Protein AF-F7L1Y6-F1 (afdb_monomer_lite)

Secondary structure (DSSP, 8-state):
-----TT-TTHHHHHHHHHHTTT-EEEEE-SSEEEEEEEETTTTEEEEEEEEEETTSSSEEEEEEEEESSPPPHHHHHHHHHHHHHTS--

Organism: NCBI:txid457403

Radius of gyration: 13.37 Å; chains: 1; bounding box: 29×23×40 Å

Foldseek 3Di:
DDDQDLPDQCSVVVVVVVQVVVQKAWPDDDSFKTKIWDADPVQCKIKIKIWGHDNVDSDDIFIDIDIDSHDDDPVNVVVVVVVSVVVVDD

Structure (mmCIF, N/CA/C/O backbone):
data_AF-F7L1Y6-F1
#
_entry.id   AF-F7L1Y6-F1
#
loop_
_atom_site.group_PDB
_atom_site.id
_atom_site.type_symbol
_atom_site.label_atom_id
_atom_site.label_alt_id
_atom_site.label_comp_id
_atom_site.label_asym_id
_atom_site.label_entity_id
_atom_site.label_seq_id
_atom_site.pdbx_PDB_ins_code
_atom_site.Cartn_x
_atom_site.Cartn_y
_atom_site.Cartn_z
_atom_site.occupancy
_atom_site.B_iso_or_equiv
_atom_site.auth_seq_id
_atom_site.auth_comp_id
_atom_site.auth_asym_id
_atom_site.auth_atom_id
_atom_site.pdbx_PDB_model_num
ATOM 1 N N . MET A 1 1 ? -12.237 1.816 -10.394 1.00 55.50 1 MET A N 1
ATOM 2 C CA . MET A 1 1 ? -12.041 2.011 -8.942 1.00 55.50 1 MET A CA 1
ATOM 3 C C . MET A 1 1 ? -12.466 0.729 -8.246 1.00 55.50 1 MET A C 1
ATOM 5 O O . MET A 1 1 ? -13.618 0.338 -8.415 1.00 55.50 1 MET A O 1
ATOM 9 N N . LEU A 1 2 ? -11.548 0.029 -7.569 1.00 68.56 2 LEU A N 1
ATOM 10 C CA . LEU A 1 2 ? -11.898 -1.164 -6.795 1.00 68.56 2 LEU A CA 1
ATOM 11 C C . LEU A 1 2 ? -12.902 -0.754 -5.712 1.00 68.56 2 LEU A C 1
ATOM 13 O O . LEU A 1 2 ? -12.647 0.176 -4.948 1.00 68.56 2 LEU A O 1
ATOM 17 N N . LYS A 1 3 ? -14.057 -1.418 -5.659 1.00 80.75 3 LYS A N 1
ATOM 18 C CA . LYS A 1 3 ? -15.013 -1.215 -4.571 1.00 80.75 3 LYS A CA 1
ATOM 19 C C . LYS A 1 3 ? -14.500 -1.983 -3.355 1.00 80.75 3 LYS A C 1
ATOM 21 O O . LYS A 1 3 ? -14.601 -3.207 -3.322 1.00 80.75 3 LYS A O 1
ATOM 26 N N . VAL A 1 4 ? -13.926 -1.271 -2.389 1.00 81.31 4 VAL A N 1
ATOM 27 C CA . VAL A 1 4 ? -13.471 -1.871 -1.130 1.00 81.31 4 VAL A CA 1
ATOM 28 C C . VAL A 1 4 ? -14.685 -2.154 -0.248 1.00 81.31 4 VAL A C 1
ATOM 30 O O . VAL A 1 4 ? -15.506 -1.274 0.001 1.00 81.31 4 VAL A O 1
ATOM 33 N N . ASP A 1 5 ? -14.805 -3.398 0.207 1.00 86.50 5 ASP A N 1
ATOM 34 C CA . ASP A 1 5 ? -15.737 -3.777 1.267 1.00 86.50 5 ASP A CA 1
ATOM 35 C C . ASP A 1 5 ? -15.049 -3.569 2.623 1.00 86.50 5 ASP A C 1
ATOM 37 O O . ASP A 1 5 ? -14.204 -4.372 3.021 1.00 86.50 5 ASP A O 1
ATOM 41 N N . TYR A 1 6 ? -15.379 -2.473 3.313 1.00 84.50 6 TYR A N 1
ATOM 42 C CA . TYR A 1 6 ? -14.757 -2.086 4.587 1.00 84.50 6 TYR A CA 1
ATOM 43 C C . TYR A 1 6 ? -15.020 -3.085 5.723 1.00 84.50 6 TYR A C 1
ATOM 45 O O . TYR A 1 6 ? -14.192 -3.216 6.627 1.00 84.50 6 TYR A O 1
ATOM 53 N N . ASN A 1 7 ? -16.123 -3.836 5.642 1.00 85.06 7 ASN A N 1
ATOM 54 C CA . ASN A 1 7 ? -16.510 -4.826 6.648 1.00 85.06 7 ASN A CA 1
ATOM 55 C C . ASN A 1 7 ? -15.854 -6.191 6.421 1.00 85.06 7 ASN A C 1
ATOM 57 O O . ASN A 1 7 ? -15.926 -7.067 7.284 1.00 85.06 7 ASN A O 1
ATOM 61 N N . ASN A 1 8 ? -15.212 -6.399 5.271 1.00 88.69 8 ASN A N 1
ATOM 62 C CA . ASN A 1 8 ? -14.508 -7.639 5.004 1.00 88.69 8 ASN A CA 1
ATOM 63 C C . ASN A 1 8 ? -13.210 -7.697 5.837 1.00 88.69 8 ASN A C 1
ATOM 65 O O . ASN A 1 8 ? -12.339 -6.837 5.658 1.00 88.69 8 ASN A O 1
ATOM 69 N N . PRO A 1 9 ? -13.018 -8.721 6.692 1.00 88.56 9 PRO A N 1
ATOM 70 C CA . PRO A 1 9 ? -11.787 -8.867 7.470 1.00 88.56 9 PRO A CA 1
ATOM 71 C C . PRO A 1 9 ? -10.544 -9.002 6.578 1.00 88.56 9 PRO A C 1
ATOM 73 O O . PRO A 1 9 ? -9.480 -8.518 6.943 1.00 88.56 9 PRO A O 1
ATOM 76 N N . ASN A 1 10 ? -10.697 -9.537 5.363 1.00 91.06 10 ASN A N 1
ATOM 77 C CA . ASN A 1 10 ? -9.609 -9.744 4.402 1.00 91.06 10 ASN A CA 1
ATOM 78 C C . ASN A 1 10 ? -9.558 -8.633 3.334 1.00 91.06 10 ASN A C 1
ATOM 80 O O . ASN A 1 10 ? -9.156 -8.867 2.193 1.00 91.06 10 ASN A O 1
ATOM 84 N N . LYS A 1 11 ? -10.060 -7.427 3.637 1.00 90.50 11 LYS A N 1
ATOM 85 C CA . LYS A 1 11 ? -10.110 -6.308 2.675 1.00 90.50 11 LYS A CA 1
ATOM 86 C C . LYS A 1 11 ? -8.734 -5.912 2.136 1.00 90.50 11 LYS A C 1
ATOM 88 O O . LYS A 1 11 ? -8.628 -5.595 0.955 1.00 90.50 11 LYS A O 1
ATOM 93 N N . LEU A 1 12 ? -7.698 -5.977 2.975 1.00 93.50 12 LEU A N 1
ATOM 94 C CA . LEU A 1 12 ? -6.328 -5.642 2.589 1.00 93.50 12 LEU A CA 1
ATOM 95 C C . LEU A 1 12 ? -5.747 -6.683 1.622 1.00 93.50 12 LEU A C 1
ATOM 97 O O . LEU A 1 12 ? -5.140 -6.307 0.627 1.00 93.50 12 LEU A O 1
ATOM 101 N N . ASP A 1 13 ? -6.009 -7.973 1.861 1.00 94.88 13 ASP A N 1
ATOM 102 C CA . ASP A 1 13 ? -5.588 -9.062 0.966 1.00 94.88 13 ASP A CA 1
ATOM 103 C C . ASP A 1 13 ? -6.232 -8.935 -0.414 1.00 94.88 13 ASP A C 1
ATOM 105 O O . ASP A 1 13 ? -5.551 -9.035 -1.427 1.00 94.88 13 ASP A O 1
ATOM 109 N N . LYS A 1 14 ? -7.539 -8.645 -0.467 1.00 93.94 14 LYS A N 1
ATOM 110 C CA . LYS A 1 14 ? -8.241 -8.429 -1.743 1.00 93.94 14 LYS A CA 1
ATOM 111 C C . LYS A 1 14 ? -7.727 -7.203 -2.495 1.00 93.94 14 LYS A C 1
ATOM 113 O O . LYS A 1 14 ? -7.721 -7.190 -3.724 1.00 93.94 14 LYS A O 1
ATOM 118 N N . LEU A 1 15 ? -7.346 -6.156 -1.765 1.00 94.62 15 LEU A N 1
ATOM 119 C CA . LEU A 1 15 ? -6.765 -4.954 -2.353 1.00 94.62 15 LEU A CA 1
ATOM 120 C C . LEU A 1 15 ? -5.369 -5.237 -2.918 1.00 94.62 15 LEU A C 1
ATOM 122 O O . LEU A 1 15 ? -5.071 -4.816 -4.031 1.00 94.62 15 LEU A O 1
ATOM 126 N N . GLU A 1 16 ? -4.538 -5.978 -2.186 1.00 96.25 16 GLU A N 1
ATOM 127 C CA . GLU A 1 16 ? -3.234 -6.431 -2.671 1.00 96.25 16 GLU A CA 1
ATOM 128 C C . GLU A 1 16 ? -3.376 -7.323 -3.908 1.00 96.25 16 GLU A C 1
ATOM 130 O O . GLU A 1 16 ? -2.740 -7.050 -4.922 1.00 96.25 16 GLU A O 1
ATOM 135 N N . GLU A 1 17 ? -4.252 -8.331 -3.867 1.00 96.25 17 GLU A N 1
ATOM 136 C CA . GLU A 1 17 ? -4.536 -9.214 -5.004 1.00 96.25 17 GLU A CA 1
ATOM 137 C C . GLU A 1 17 ? -4.945 -8.410 -6.244 1.00 96.25 17 GLU A C 1
ATOM 139 O O . GLU A 1 17 ? -4.454 -8.665 -7.344 1.00 96.25 17 GLU A O 1
ATOM 144 N N . PHE A 1 18 ? -5.799 -7.395 -6.073 1.00 94.81 18 PHE A N 1
ATOM 145 C CA . PHE A 1 18 ? -6.158 -6.489 -7.158 1.00 94.81 18 PHE A CA 1
ATOM 146 C C . PHE A 1 18 ? -4.922 -5.818 -7.764 1.00 94.81 18 PHE A C 1
ATOM 148 O O . PHE A 1 18 ? -4.766 -5.855 -8.979 1.00 94.81 18 PHE A O 1
ATOM 155 N N . TYR A 1 19 ? -4.036 -5.240 -6.955 1.00 96.06 19 TYR A N 1
ATOM 156 C CA . TYR A 1 19 ? -2.828 -4.585 -7.457 1.00 96.06 19 TYR A CA 1
ATOM 157 C C . TYR A 1 19 ? -1.881 -5.556 -8.167 1.00 96.06 19 TYR A C 1
ATOM 159 O O . TYR A 1 19 ? -1.449 -5.280 -9.287 1.00 96.06 19 TYR A O 1
ATOM 167 N N . LEU A 1 20 ? -1.602 -6.710 -7.560 1.00 96.44 20 LEU A N 1
ATOM 168 C CA . LEU A 1 20 ? -0.716 -7.722 -8.139 1.00 96.44 20 LEU A CA 1
ATOM 169 C C . LEU A 1 20 ? -1.233 -8.237 -9.493 1.00 96.44 20 LEU A C 1
ATOM 171 O O . LEU A 1 20 ? -0.439 -8.492 -10.393 1.00 96.44 20 LEU A O 1
ATOM 175 N N . ASN A 1 21 ? -2.555 -8.316 -9.671 1.00 96.31 21 ASN A N 1
ATOM 176 C CA . ASN A 1 21 ? -3.187 -8.690 -10.941 1.00 96.31 21 ASN A CA 1
ATOM 177 C C . ASN A 1 21 ? -3.107 -7.606 -12.038 1.00 96.31 21 ASN A C 1
ATOM 179 O O . ASN A 1 21 ? -3.554 -7.855 -13.154 1.00 96.31 21 ASN A O 1
ATOM 183 N N . HIS A 1 22 ? -2.581 -6.415 -11.734 1.00 93.50 22 HIS A N 1
ATOM 184 C CA . HIS A 1 22 ? -2.428 -5.297 -12.675 1.00 93.50 22 HIS A CA 1
ATOM 185 C C . HIS A 1 22 ? -0.962 -4.847 -12.804 1.00 93.50 22 HIS A C 1
ATOM 187 O O . HIS A 1 22 ? -0.702 -3.674 -13.056 1.00 93.50 22 HIS A O 1
ATOM 193 N N . ASP A 1 23 ? -0.005 -5.757 -12.595 1.00 93.94 23 ASP A N 1
ATOM 194 C CA . ASP A 1 23 ? 1.439 -5.498 -12.715 1.00 93.94 23 ASP A CA 1
ATOM 195 C C . ASP A 1 23 ? 1.999 -4.478 -11.700 1.00 93.94 23 ASP A C 1
ATOM 197 O O . ASP A 1 23 ? 3.042 -3.849 -11.911 1.00 93.94 23 ASP A O 1
ATOM 201 N N . TRP A 1 24 ? 1.332 -4.321 -10.554 1.00 96.31 24 TRP A N 1
ATOM 202 C CA . TRP A 1 24 ? 1.890 -3.612 -9.401 1.00 96.31 24 TRP A CA 1
ATOM 203 C C . TRP A 1 24 ? 2.688 -4.571 -8.514 1.00 96.31 24 TRP A C 1
ATOM 205 O O . TRP A 1 24 ? 2.532 -5.790 -8.557 1.00 96.31 24 TRP A O 1
ATOM 215 N N . LYS A 1 25 ? 3.544 -4.006 -7.662 1.00 96.88 25 LYS A N 1
ATOM 216 C CA . LYS A 1 25 ? 4.366 -4.735 -6.690 1.00 96.88 25 LYS A CA 1
ATOM 217 C C . LYS A 1 25 ? 4.050 -4.260 -5.281 1.00 96.88 25 LYS A C 1
ATOM 219 O O . LYS A 1 25 ? 3.986 -3.054 -5.046 1.00 96.88 25 LYS A O 1
ATOM 224 N N . THR A 1 26 ? 3.928 -5.189 -4.338 1.00 97.69 26 THR A N 1
ATOM 225 C CA . THR A 1 26 ? 3.876 -4.861 -2.909 1.00 97.69 26 THR A CA 1
ATOM 226 C C . THR A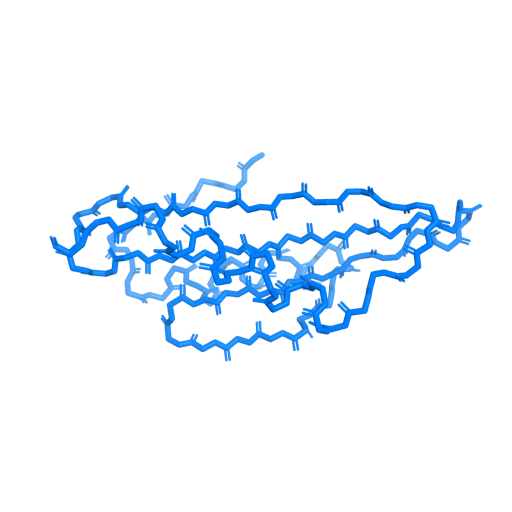 1 26 ? 5.252 -4.410 -2.431 1.00 97.69 26 THR A C 1
ATOM 228 O O . THR A 1 26 ? 6.241 -5.121 -2.602 1.00 97.69 26 THR A O 1
ATOM 231 N N . LEU A 1 27 ? 5.309 -3.228 -1.820 1.00 96.69 27 LEU A N 1
ATOM 232 C CA . LEU A 1 27 ? 6.500 -2.701 -1.152 1.00 96.69 27 LEU A CA 1
ATOM 233 C C . LEU A 1 27 ? 6.469 -2.976 0.351 1.00 96.69 27 LEU A C 1
ATOM 235 O O . LEU A 1 27 ? 7.492 -3.289 0.951 1.00 96.69 27 LEU A O 1
ATOM 239 N N . TYR A 1 28 ? 5.291 -2.843 0.955 1.00 95.88 28 TYR A N 1
ATOM 240 C CA . TYR A 1 28 ? 5.085 -3.015 2.385 1.00 95.88 28 TYR A CA 1
ATOM 241 C C . TYR A 1 28 ? 3.653 -3.456 2.658 1.00 95.88 28 TYR A C 1
ATOM 243 O O . TYR A 1 28 ? 2.720 -2.976 2.012 1.00 95.88 28 TYR A O 1
ATOM 251 N N . LYS A 1 29 ? 3.479 -4.330 3.646 1.00 96.25 29 LYS A N 1
ATOM 252 C CA . LYS A 1 29 ? 2.170 -4.741 4.135 1.00 96.25 29 LYS A CA 1
ATOM 253 C C . LYS A 1 29 ? 2.242 -5.067 5.624 1.00 96.25 29 LYS A C 1
ATOM 255 O O . LYS A 1 29 ? 3.138 -5.794 6.048 1.00 96.25 29 LYS A O 1
ATOM 260 N N . ASP A 1 30 ? 1.290 -4.545 6.388 1.00 94.25 30 ASP A N 1
ATOM 261 C CA . ASP A 1 30 ? 1.008 -4.943 7.770 1.00 94.25 30 ASP A CA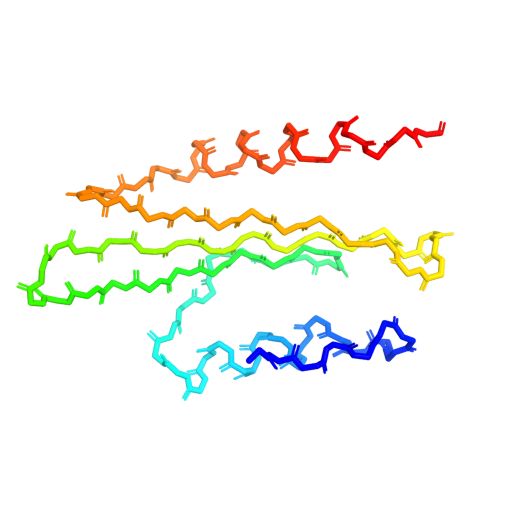 1
ATOM 262 C C . ASP A 1 30 ? -0.494 -5.261 7.935 1.00 94.25 30 ASP A C 1
ATOM 264 O O . ASP A 1 30 ? -1.183 -5.516 6.949 1.00 94.25 30 ASP A O 1
ATOM 268 N N . GLU A 1 31 ? -1.006 -5.304 9.167 1.00 91.56 31 GLU A N 1
ATOM 269 C CA . GLU A 1 31 ? -2.420 -5.609 9.446 1.00 91.56 31 GLU A CA 1
ATOM 270 C C . GLU A 1 31 ? -3.403 -4.537 8.934 1.00 91.56 31 GLU A C 1
ATOM 272 O O . GLU A 1 31 ? -4.575 -4.822 8.680 1.00 91.56 31 GLU A O 1
ATOM 277 N N . GLU A 1 32 ? -2.947 -3.295 8.781 1.00 92.62 32 GLU A N 1
ATOM 278 C CA . GLU A 1 32 ? -3.783 -2.122 8.506 1.00 92.62 32 GLU A CA 1
ATOM 279 C C . GLU A 1 32 ? -3.376 -1.384 7.230 1.00 92.62 32 GLU A C 1
ATOM 281 O O . GLU A 1 32 ? -4.142 -0.573 6.706 1.00 92.62 32 GLU A O 1
ATOM 286 N N . THR A 1 33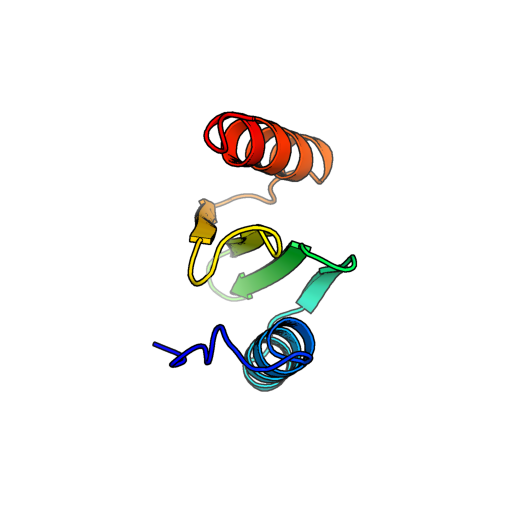 ? -2.170 -1.641 6.739 1.00 95.12 33 THR A N 1
ATOM 287 C CA . THR A 1 33 ? -1.465 -0.809 5.776 1.00 95.12 33 THR A CA 1
ATOM 288 C C . THR A 1 33 ? -0.973 -1.647 4.610 1.00 95.12 33 THR A C 1
ATOM 290 O O . THR A 1 33 ? -0.350 -2.689 4.798 1.00 95.12 33 THR A O 1
ATOM 293 N N . LEU A 1 34 ? -1.177 -1.146 3.397 1.00 96.88 34 LEU A N 1
ATOM 294 C CA . LEU A 1 34 ? -0.612 -1.692 2.170 1.00 96.88 34 LEU A CA 1
ATOM 295 C C . LEU A 1 34 ? 0.061 -0.563 1.391 1.00 96.88 34 LEU A C 1
ATOM 297 O O . LEU A 1 34 ? -0.577 0.442 1.082 1.00 96.88 34 LEU A O 1
ATOM 301 N N . MET A 1 35 ? 1.332 -0.743 1.043 1.00 97.44 35 MET A N 1
ATOM 302 C CA . MET A 1 35 ? 2.040 0.101 0.086 1.00 97.44 35 MET A CA 1
ATOM 303 C C . MET A 1 35 ? 2.372 -0.706 -1.153 1.00 97.44 35 MET A C 1
ATOM 305 O O . MET A 1 35 ? 2.995 -1.767 -1.071 1.00 97.44 35 MET A O 1
ATOM 309 N N . VAL A 1 36 ? 2.004 -0.167 -2.304 1.00 97.50 36 VAL A N 1
ATOM 310 C CA . VAL A 1 36 ? 2.268 -0.770 -3.606 1.00 97.50 36 VAL A CA 1
ATOM 311 C C . VAL A 1 36 ? 2.912 0.247 -4.530 1.00 97.50 36 VAL A C 1
ATOM 313 O O . VAL A 1 36 ? 2.707 1.453 -4.380 1.00 97.50 36 VAL A O 1
ATOM 316 N N . SER A 1 37 ? 3.661 -0.253 -5.503 1.00 97.00 37 SER A N 1
ATOM 317 C CA . SER A 1 37 ? 4.244 0.556 -6.564 1.00 97.00 37 SER A CA 1
ATOM 318 C C . SER A 1 37 ? 4.011 -0.041 -7.935 1.00 97.00 37 SER A C 1
ATOM 320 O O . SER A 1 37 ? 4.003 -1.265 -8.078 1.00 97.00 37 SER A O 1
ATOM 322 N N . HIS A 1 38 ? 3.953 0.822 -8.933 1.00 95.75 38 HIS A N 1
ATOM 323 C CA . HIS A 1 38 ? 4.024 0.462 -10.336 1.00 95.75 38 HIS A CA 1
ATOM 324 C C . HIS A 1 38 ? 5.093 1.304 -11.030 1.00 95.75 38 HIS A C 1
ATOM 326 O O . HIS A 1 38 ? 5.365 2.438 -10.636 1.00 95.75 38 HIS A O 1
ATOM 332 N N . GLU A 1 39 ? 5.754 0.705 -12.012 1.00 93.50 39 GLU A N 1
ATOM 333 C CA . GLU A 1 39 ? 6.817 1.338 -12.782 1.00 93.50 39 GLU A CA 1
ATOM 334 C C . GLU A 1 39 ? 6.467 1.203 -14.259 1.00 93.50 39 GLU A C 1
ATOM 336 O O . GLU A 1 39 ? 6.410 0.094 -14.790 1.00 93.50 39 GLU A O 1
ATOM 341 N N . GLU A 1 40 ? 6.246 2.343 -14.904 1.00 88.69 40 GLU A N 1
ATOM 342 C CA . GLU A 1 40 ? 5.961 2.435 -16.328 1.00 88.69 40 GLU A CA 1
ATOM 343 C C . GLU A 1 40 ? 7.280 2.506 -17.097 1.00 88.69 40 GLU A C 1
ATOM 345 O O . GLU A 1 40 ? 7.922 3.562 -17.196 1.00 88.69 40 GLU A O 1
ATOM 350 N N . ALA A 1 41 ? 7.693 1.356 -17.635 1.00 79.44 41 ALA A N 1
ATOM 351 C CA . ALA A 1 41 ? 8.995 1.166 -18.274 1.00 79.44 41 ALA A CA 1
ATOM 352 C C . ALA A 1 41 ? 9.262 2.167 -19.414 1.00 79.44 41 ALA A C 1
ATOM 354 O O . ALA A 1 41 ? 10.390 2.635 -19.574 1.00 79.44 41 ALA A O 1
ATOM 355 N N . ASP A 1 42 ? 8.225 2.537 -20.169 1.00 82.12 42 ASP A N 1
ATOM 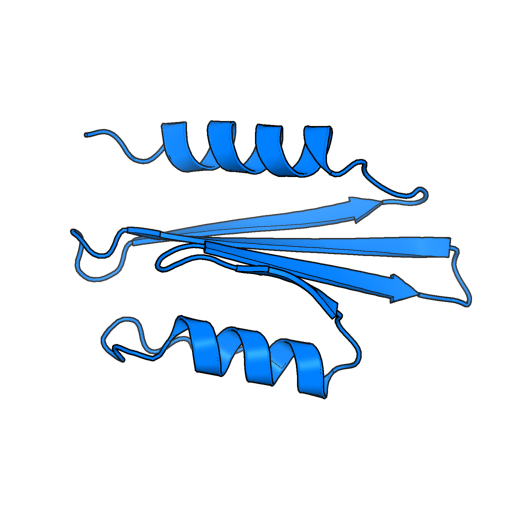356 C CA . ASP A 1 42 ? 8.348 3.403 -21.346 1.00 82.12 42 ASP A CA 1
ATOM 357 C C . ASP A 1 42 ? 8.507 4.889 -20.996 1.00 82.12 42 ASP A C 1
ATOM 359 O O . ASP A 1 42 ? 9.000 5.673 -21.810 1.00 82.12 42 ASP A O 1
ATOM 363 N N . THR A 1 43 ? 8.097 5.301 -19.793 1.00 81.19 43 THR A N 1
ATOM 364 C CA . THR A 1 43 ? 8.009 6.724 -19.420 1.00 81.19 43 THR A CA 1
ATOM 365 C C . THR A 1 43 ? 8.900 7.114 -18.245 1.00 81.19 43 THR A C 1
ATOM 367 O O . THR A 1 43 ? 8.950 8.294 -17.900 1.00 81.19 43 THR A O 1
ATOM 370 N N . GLN A 1 44 ? 9.611 6.155 -17.633 1.00 82.12 44 GLN A N 1
ATOM 371 C CA . GLN A 1 44 ? 10.251 6.338 -16.318 1.00 82.12 44 GLN A CA 1
ATOM 372 C C . GLN A 1 44 ? 9.257 6.872 -15.268 1.00 82.12 44 GLN A C 1
ATOM 374 O O . GLN A 1 44 ? 9.631 7.607 -14.351 1.00 82.12 44 GLN A O 1
ATOM 379 N N . GLY A 1 45 ? 7.977 6.532 -15.436 1.00 91.50 45 GLY A N 1
ATOM 380 C CA . GLY A 1 45 ? 6.910 6.879 -14.515 1.00 91.50 45 GLY A CA 1
ATOM 381 C C . GLY A 1 45 ? 6.924 5.928 -13.329 1.00 91.50 45 GLY A C 1
ATOM 382 O O . GLY A 1 45 ? 6.959 4.712 -13.499 1.00 91.50 45 GLY A O 1
ATOM 383 N N . TYR A 1 46 ? 6.894 6.485 -12.126 1.00 95.12 46 TYR A N 1
ATOM 384 C CA . TYR A 1 46 ? 6.761 5.728 -10.892 1.00 95.12 46 TYR A CA 1
ATOM 385 C C . TYR A 1 46 ? 5.451 6.110 -10.229 1.00 95.12 46 TYR A C 1
ATOM 387 O O . TYR A 1 46 ? 5.194 7.288 -9.975 1.00 95.12 46 TYR A O 1
ATOM 395 N N . GLU A 1 47 ? 4.646 5.109 -9.914 1.00 95.88 47 GLU A N 1
ATOM 396 C CA . GLU A 1 47 ? 3.399 5.283 -9.192 1.00 95.88 47 GLU A CA 1
ATOM 397 C C . GLU A 1 47 ? 3.459 4.547 -7.862 1.00 95.88 47 GLU A C 1
ATOM 399 O O . GLU A 1 47 ? 3.990 3.441 -7.767 1.00 95.88 47 GLU A O 1
ATOM 404 N N . TYR A 1 48 ? 2.893 5.159 -6.828 1.00 97.00 48 TYR A N 1
ATOM 405 C CA . TYR A 1 48 ? 2.817 4.596 -5.489 1.00 97.00 48 TYR A CA 1
ATOM 406 C C . TYR A 1 48 ? 1.419 4.805 -4.936 1.00 97.00 48 TYR A C 1
ATOM 408 O O . TYR A 1 48 ? 0.864 5.899 -5.043 1.00 97.00 48 TYR A O 1
ATOM 416 N N . ASN A 1 49 ? 0.871 3.775 -4.300 1.00 96.62 49 ASN A N 1
ATOM 417 C CA . ASN A 1 49 ? -0.339 3.898 -3.501 1.00 96.62 49 ASN A CA 1
ATOM 418 C C . ASN A 1 49 ? -0.073 3.381 -2.091 1.00 96.62 49 ASN A C 1
ATOM 420 O O . ASN A 1 49 ? 0.413 2.264 -1.916 1.00 96.62 49 ASN A O 1
ATOM 424 N N . ILE A 1 50 ? -0.424 4.189 -1.096 1.00 96.44 50 ILE A N 1
ATOM 425 C CA . ILE A 1 50 ? -0.381 3.844 0.323 1.00 96.44 50 ILE A CA 1
ATOM 426 C C . ILE A 1 50 ? -1.818 3.828 0.819 1.00 96.44 50 ILE A C 1
ATOM 428 O O . ILE A 1 50 ? -2.480 4.862 0.830 1.00 96.44 50 ILE A O 1
ATOM 432 N N . HIS A 1 51 ? -2.290 2.668 1.249 1.00 94.81 51 HIS A N 1
ATOM 433 C CA . HIS A 1 51 ? -3.593 2.488 1.876 1.00 94.81 51 HIS A CA 1
ATOM 434 C C . HIS A 1 51 ? -3.380 2.218 3.352 1.00 94.81 51 HIS A C 1
ATOM 436 O O . HIS A 1 51 ? -2.590 1.343 3.690 1.00 94.81 51 HIS A O 1
ATOM 442 N N . THR A 1 52 ? -4.081 2.932 4.227 1.00 93.62 52 THR A N 1
ATOM 443 C CA . THR A 1 52 ? -4.127 2.629 5.660 1.00 93.62 52 THR A CA 1
ATOM 444 C C . THR A 1 52 ? -5.572 2.659 6.140 1.00 93.62 52 THR A C 1
ATOM 446 O O . THR A 1 52 ? -6.294 3.626 5.903 1.00 93.62 52 THR A O 1
ATOM 449 N N . PHE A 1 53 ? -5.998 1.589 6.802 1.00 91.25 53 PHE A N 1
ATOM 450 C CA . PHE A 1 53 ? -7.332 1.448 7.380 1.00 91.25 53 PHE A CA 1
ATOM 451 C C . PHE A 1 53 ? -7.259 1.644 8.891 1.00 91.25 53 PHE A C 1
ATOM 453 O O . PHE A 1 53 ? -6.370 1.100 9.535 1.00 91.25 53 PHE A O 1
ATOM 460 N N . ASP A 1 54 ? -8.205 2.387 9.463 1.00 88.12 54 ASP A N 1
ATOM 461 C CA . ASP A 1 54 ? -8.405 2.404 10.912 1.00 88.12 54 ASP A CA 1
ATOM 462 C C . ASP A 1 54 ? -9.505 1.402 11.253 1.00 88.12 54 ASP A C 1
ATOM 464 O O . ASP A 1 54 ? -10.698 1.698 11.146 1.00 88.12 54 ASP A O 1
ATOM 468 N N . ASN A 1 55 ? -9.094 0.204 11.665 1.00 83.00 55 ASN A N 1
ATOM 469 C CA . ASN A 1 55 ? -10.015 -0.876 12.008 1.00 83.00 55 ASN A CA 1
ATOM 470 C C . ASN A 1 55 ? -10.825 -0.596 13.294 1.00 83.00 55 ASN A C 1
ATOM 472 O O . ASN A 1 55 ? -11.757 -1.341 13.592 1.00 83.00 55 ASN A O 1
ATOM 476 N N . SER A 1 56 ? -10.509 0.464 14.055 1.00 83.81 56 SER A N 1
ATOM 477 C CA . SER A 1 56 ? -11.313 0.898 15.208 1.00 83.81 56 SER A CA 1
ATOM 478 C C . SER A 1 56 ? -12.561 1.696 14.809 1.00 83.81 56 SER A C 1
ATOM 480 O O . SER A 1 56 ? -13.461 1.899 15.631 1.00 83.81 56 SER A O 1
ATOM 482 N N . LYS A 1 57 ? -12.637 2.163 13.557 1.00 79.19 57 LYS A N 1
ATOM 483 C CA . LYS A 1 57 ? -13.780 2.894 12.996 1.00 79.19 57 LYS A CA 1
ATOM 484 C C . LYS A 1 57 ? -14.470 2.029 11.947 1.00 79.19 57 LYS A C 1
ATOM 486 O O . LYS A 1 57 ? -13.839 1.210 11.294 1.00 79.19 57 LYS A O 1
ATOM 491 N N . ALA A 1 58 ? -15.771 2.242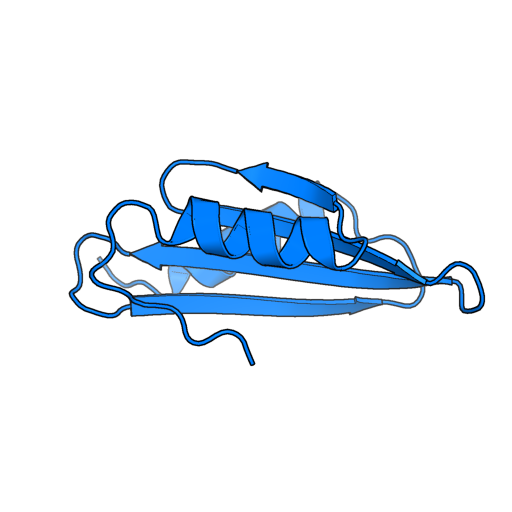 11.752 1.00 75.88 58 ALA A N 1
ATOM 492 C CA . ALA A 1 58 ? -16.544 1.430 10.813 1.00 75.88 58 ALA A CA 1
ATOM 493 C C . ALA A 1 58 ? -16.056 1.557 9.353 1.00 75.88 58 ALA A C 1
ATOM 495 O O . ALA A 1 58 ? -16.054 0.568 8.630 1.00 75.88 58 ALA A O 1
ATOM 496 N N . GLU A 1 59 ? -15.641 2.753 8.909 1.00 81.56 59 GLU A N 1
ATOM 497 C CA . GLU A 1 59 ? -15.370 3.026 7.483 1.00 81.56 59 GLU A CA 1
ATOM 498 C C . GLU A 1 59 ? -14.257 4.069 7.253 1.00 81.56 59 GLU A C 1
ATOM 500 O O . GLU A 1 59 ? -14.327 4.866 6.317 1.00 81.56 59 GLU A O 1
ATOM 505 N N . LEU A 1 60 ? -13.225 4.124 8.104 1.00 86.75 60 LEU A N 1
ATOM 506 C CA . LEU A 1 60 ? -12.122 5.070 7.891 1.00 86.75 60 LEU A CA 1
ATOM 507 C C . LEU A 1 60 ? -10.949 4.407 7.155 1.00 86.75 60 LEU A C 1
ATOM 509 O O . LEU A 1 60 ? -10.340 3.459 7.649 1.00 86.75 60 LEU A O 1
ATOM 513 N N . ALA A 1 61 ? -10.598 4.962 5.995 1.00 89.50 61 ALA A N 1
ATOM 514 C CA . ALA A 1 61 ? -9.348 4.683 5.300 1.00 89.50 61 ALA A CA 1
ATOM 515 C C . ALA A 1 61 ? -8.718 5.979 4.796 1.00 89.50 61 ALA A C 1
ATOM 517 O O . ALA A 1 61 ? -9.422 6.893 4.363 1.00 89.50 61 ALA A O 1
ATOM 518 N N . ILE A 1 62 ? -7.391 6.032 4.819 1.00 91.00 62 ILE A N 1
ATOM 519 C CA . ILE A 1 62 ? -6.609 7.093 4.194 1.00 91.00 62 ILE A CA 1
ATOM 520 C C . ILE A 1 62 ? -5.811 6.473 3.054 1.00 91.00 62 ILE A C 1
ATOM 522 O O . ILE A 1 62 ? -5.177 5.429 3.221 1.00 91.00 62 ILE A O 1
ATOM 526 N N . ILE A 1 63 ? -5.875 7.119 1.892 1.00 92.19 63 ILE A N 1
ATOM 527 C CA . ILE A 1 63 ? -5.219 6.674 0.666 1.00 92.19 63 ILE A CA 1
ATOM 528 C C . ILE A 1 63 ? -4.338 7.814 0.167 1.00 92.19 63 ILE A C 1
ATOM 530 O O . ILE A 1 63 ? -4.818 8.932 -0.020 1.00 92.19 63 ILE A O 1
ATOM 534 N N . VAL A 1 64 ? -3.058 7.527 -0.050 1.00 94.38 64 VAL A N 1
ATOM 535 C CA . VAL A 1 64 ? -2.095 8.453 -0.652 1.00 94.38 64 VAL A CA 1
ATOM 536 C C . VAL A 1 64 ? -1.668 7.883 -1.996 1.00 94.38 64 VAL A C 1
ATOM 538 O O . VAL A 1 64 ? -1.127 6.781 -2.041 1.00 94.38 64 VAL A O 1
ATOM 541 N N . SER A 1 65 ? -1.900 8.634 -3.072 1.00 94.94 65 SER A N 1
ATOM 542 C CA . SER A 1 65 ? -1.493 8.284 -4.436 1.00 94.94 65 SER A CA 1
ATOM 543 C C . SER A 1 65 ? -0.434 9.264 -4.923 1.00 94.94 65 SER A C 1
ATOM 545 O O . SER A 1 65 ? -0.652 10.475 -4.890 1.00 94.94 65 SER A O 1
ATOM 547 N N . VAL A 1 66 ? 0.708 8.748 -5.371 1.00 94.12 66 VAL A N 1
ATOM 548 C CA . VAL A 1 66 ? 1.861 9.546 -5.803 1.00 94.12 66 VAL A CA 1
ATOM 549 C C . VAL A 1 66 ? 2.277 9.106 -7.196 1.00 94.12 66 VAL A C 1
ATOM 551 O O . VAL A 1 66 ? 2.589 7.938 -7.394 1.00 94.12 66 VAL A O 1
ATOM 554 N N . GLY A 1 67 ? 2.315 10.048 -8.135 1.00 94.44 67 GLY A N 1
ATOM 555 C CA . GLY A 1 67 ? 2.992 9.892 -9.420 1.00 94.44 67 GLY A CA 1
ATOM 556 C C . GLY A 1 67 ? 4.297 10.684 -9.407 1.00 94.44 67 GLY A C 1
ATOM 557 O O . GLY A 1 67 ? 4.319 11.826 -8.943 1.00 94.44 67 GLY A O 1
ATOM 558 N N . ALA A 1 68 ? 5.381 10.093 -9.894 1.00 92.50 68 ALA A N 1
ATOM 559 C CA . ALA A 1 68 ? 6.700 10.706 -9.908 1.00 92.50 68 ALA A CA 1
ATOM 560 C C . ALA A 1 68 ? 7.464 10.365 -11.193 1.00 92.50 68 ALA A C 1
ATOM 562 O O . ALA A 1 68 ? 7.332 9.279 -11.747 1.00 92.50 68 ALA A O 1
ATOM 563 N N . THR A 1 69 ? 8.316 11.286 -11.642 1.00 91.25 69 THR A N 1
ATOM 564 C CA . THR A 1 69 ? 9.247 11.080 -12.771 1.00 91.25 69 THR A CA 1
ATOM 565 C C . THR A 1 69 ? 10.601 10.520 -12.317 1.00 91.25 69 THR A C 1
ATOM 567 O O . THR A 1 69 ? 11.579 10.537 -13.058 1.00 91.25 69 THR A O 1
ATOM 570 N N . GLY A 1 70 ? 10.694 10.107 -11.055 1.00 90.88 70 GLY A N 1
ATOM 571 C CA . GLY A 1 70 ? 11.876 9.536 -10.433 1.00 90.88 70 GLY A CA 1
ATOM 572 C C . GLY A 1 70 ? 11.462 8.687 -9.239 1.00 90.88 70 GLY A C 1
ATOM 573 O O . GLY A 1 70 ? 10.412 8.923 -8.638 1.00 90.88 70 GLY A O 1
ATOM 574 N N . LYS A 1 71 ? 12.278 7.686 -8.908 1.00 92.44 71 LYS A N 1
ATOM 575 C CA . LYS A 1 71 ? 11.957 6.743 -7.839 1.00 92.44 71 LYS A CA 1
ATOM 576 C C . LYS A 1 71 ? 11.897 7.466 -6.491 1.00 92.44 71 LYS A C 1
ATOM 578 O O . LYS A 1 71 ? 12.891 8.047 -6.060 1.00 92.44 71 LYS A O 1
ATOM 583 N N . VAL A 1 72 ? 10.753 7.378 -5.817 1.00 94.81 72 VAL A N 1
ATOM 584 C CA . VAL A 1 72 ? 10.577 7.853 -4.440 1.00 94.81 72 VAL A CA 1
ATOM 585 C C . VAL A 1 72 ? 11.252 6.861 -3.497 1.00 94.81 72 VAL A C 1
ATOM 587 O O . VAL A 1 72 ? 11.113 5.642 -3.654 1.00 94.81 72 VAL A O 1
ATOM 590 N N . SER A 1 73 ? 12.023 7.366 -2.535 1.00 94.44 73 SER A N 1
ATOM 591 C CA . SER A 1 73 ? 12.708 6.509 -1.572 1.00 94.44 73 SER A CA 1
ATOM 592 C C . SER A 1 73 ? 11.731 5.894 -0.567 1.00 94.44 73 SER A C 1
ATOM 594 O O . SER A 1 73 ? 10.694 6.468 -0.234 1.00 94.44 73 SER A O 1
ATOM 596 N N . GLU A 1 74 ? 12.089 4.735 -0.012 1.00 92.62 74 GLU A N 1
ATOM 597 C CA . GLU A 1 74 ? 11.303 4.093 1.049 1.00 92.62 74 GLU A CA 1
ATOM 598 C C . GLU A 1 74 ? 11.100 5.026 2.255 1.00 92.62 74 GLU A C 1
ATOM 600 O O . GLU A 1 74 ? 10.006 5.106 2.808 1.00 92.62 74 GLU A O 1
ATOM 605 N N . ALA A 1 75 ? 12.126 5.800 2.624 1.00 96.06 75 ALA A N 1
ATOM 606 C CA . ALA A 1 75 ? 12.048 6.753 3.728 1.00 96.06 75 ALA A CA 1
ATOM 607 C C . ALA A 1 75 ? 11.009 7.862 3.483 1.00 96.06 75 ALA A C 1
ATOM 609 O O . ALA A 1 75 ? 10.292 8.247 4.408 1.00 96.06 75 ALA A O 1
ATOM 610 N N . GLU A 1 76 ? 10.903 8.361 2.250 1.00 96.62 76 GLU A N 1
ATOM 611 C CA . GLU A 1 76 ? 9.887 9.348 1.871 1.00 96.62 76 GLU A CA 1
ATOM 612 C C . GLU A 1 76 ? 8.479 8.750 1.925 1.00 96.62 76 GLU A C 1
ATOM 614 O O . GLU A 1 76 ? 7.594 9.354 2.530 1.00 96.62 76 GLU A O 1
ATOM 619 N N . LEU A 1 77 ? 8.284 7.536 1.395 1.00 96.19 77 LEU A N 1
ATOM 620 C CA . LEU A 1 77 ? 6.996 6.830 1.462 1.00 96.19 77 LEU A CA 1
ATOM 621 C C . LEU A 1 77 ? 6.561 6.577 2.914 1.00 96.19 77 LEU A C 1
ATOM 623 O O . LEU A 1 77 ? 5.411 6.816 3.282 1.00 96.19 77 LEU A O 1
ATOM 627 N N . VAL A 1 78 ? 7.492 6.158 3.776 1.00 94.50 78 VAL A N 1
ATOM 628 C CA . VAL A 1 78 ? 7.233 5.965 5.210 1.00 94.50 78 VAL A CA 1
ATOM 629 C C . VAL A 1 78 ? 6.882 7.286 5.900 1.00 94.50 78 VAL A C 1
ATOM 631 O O . VAL A 1 78 ? 6.020 7.308 6.780 1.00 94.50 78 VAL A O 1
ATOM 634 N N . ASN A 1 79 ? 7.512 8.399 5.523 1.00 96.94 79 ASN A N 1
ATOM 635 C CA . ASN A 1 79 ? 7.163 9.708 6.073 1.00 96.94 79 ASN A CA 1
ATOM 636 C C . ASN A 1 79 ? 5.767 10.163 5.628 1.00 96.94 79 ASN A C 1
ATOM 638 O O . ASN A 1 79 ? 5.003 10.626 6.474 1.00 96.94 79 ASN A O 1
ATOM 642 N N . MET A 1 80 ? 5.393 9.941 4.364 1.00 96.00 80 MET A N 1
ATOM 643 C CA . MET A 1 80 ? 4.027 10.186 3.882 1.00 96.00 80 MET A CA 1
ATOM 644 C C . MET A 1 80 ? 3.003 9.346 4.651 1.00 96.00 80 MET A C 1
ATOM 646 O O . MET A 1 80 ? 1.969 9.869 5.058 1.00 96.00 80 MET A O 1
ATOM 650 N N . LEU A 1 81 ? 3.298 8.068 4.930 1.00 94.56 81 LEU A N 1
ATOM 651 C CA . LEU A 1 81 ? 2.442 7.234 5.780 1.00 94.56 81 LEU A CA 1
ATOM 652 C C . LEU A 1 81 ? 2.286 7.826 7.188 1.00 94.56 81 LEU A C 1
ATOM 654 O O . LEU A 1 81 ? 1.176 7.863 7.715 1.00 94.56 81 LEU A O 1
ATOM 658 N N . LYS A 1 82 ? 3.382 8.263 7.823 1.00 93.94 82 LYS A N 1
ATOM 659 C CA . LYS A 1 82 ? 3.330 8.864 9.168 1.00 93.94 82 LYS A CA 1
ATOM 660 C C . LYS A 1 82 ? 2.463 10.118 9.182 1.00 93.94 82 LYS A C 1
ATOM 662 O O . LYS A 1 82 ? 1.657 10.288 10.094 1.00 93.94 82 LYS A O 1
ATOM 667 N N . GLU A 1 83 ? 2.616 10.971 8.175 1.00 94.44 83 GLU A N 1
ATOM 668 C CA . GLU A 1 83 ? 1.805 12.174 8.024 1.00 94.44 83 GLU A CA 1
ATOM 669 C C . GLU A 1 83 ? 0.332 11.820 7.790 1.00 94.44 83 GLU A C 1
ATOM 671 O O . GLU A 1 83 ? -0.530 12.326 8.504 1.00 94.44 83 GLU A O 1
ATOM 676 N N . ALA A 1 84 ? 0.039 10.865 6.904 1.00 91.56 84 ALA A N 1
ATOM 677 C CA . ALA A 1 84 ? -1.308 10.345 6.676 1.00 91.56 84 ALA A CA 1
ATOM 678 C C . ALA A 1 84 ? -1.952 9.825 7.975 1.00 91.56 84 ALA A C 1
ATOM 680 O O . ALA A 1 84 ? -3.050 10.245 8.342 1.00 91.56 84 ALA A O 1
ATOM 681 N N . LYS A 1 85 ? -1.243 8.978 8.733 1.00 89.69 85 LYS A N 1
ATOM 682 C CA . LYS A 1 85 ? -1.722 8.452 10.022 1.00 89.69 85 LYS A CA 1
ATOM 683 C C . LYS A 1 85 ? -1.945 9.554 11.066 1.00 89.69 85 LYS A C 1
ATOM 685 O O . LYS A 1 85 ? -2.788 9.382 11.940 1.00 89.69 85 LYS A O 1
ATOM 690 N N . SER A 1 86 ? -1.266 10.701 10.971 1.00 91.06 86 SER A N 1
ATOM 691 C CA . SER A 1 86 ? -1.459 11.822 11.907 1.00 91.06 86 SER A CA 1
ATOM 692 C C . SER A 1 86 ? -2.837 12.495 11.802 1.00 91.06 86 SER A C 1
ATOM 694 O O . SER A 1 86 ? -3.298 13.098 12.773 1.00 91.06 86 SER A O 1
ATOM 696 N N . PHE A 1 87 ? -3.531 12.356 10.664 1.00 86.19 87 PHE A N 1
ATOM 697 C CA . PHE A 1 87 ? -4.896 12.869 10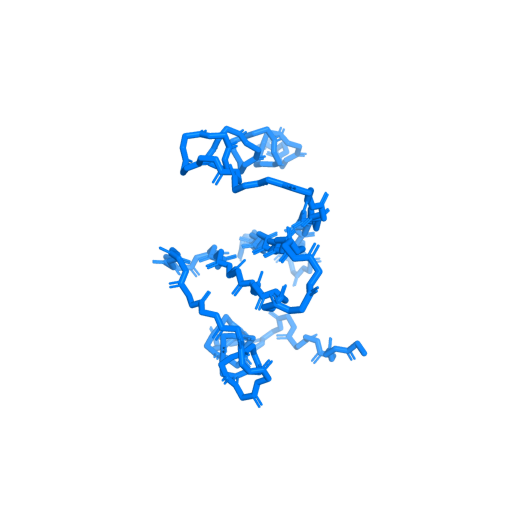.488 1.00 86.19 87 PHE A CA 1
ATOM 698 C C . PHE A 1 87 ? -5.950 12.031 11.221 1.00 86.19 87 PHE A C 1
ATOM 700 O O . PHE A 1 87 ? -7.044 12.525 11.507 1.00 86.19 87 PHE A O 1
ATOM 707 N N . ILE A 1 88 ? -5.618 10.786 11.570 1.00 81.44 88 ILE A N 1
ATOM 708 C CA . ILE A 1 88 ? -6.449 9.919 12.402 1.00 81.44 88 ILE A CA 1
ATOM 709 C C . ILE A 1 88 ? -6.252 10.379 13.850 1.00 81.44 88 ILE A C 1
ATOM 711 O O . ILE A 1 88 ? -5.356 9.929 14.565 1.00 81.44 88 ILE A O 1
ATOM 715 N N . LYS A 1 89 ? -7.049 11.365 14.277 1.00 67.25 89 LYS A N 1
ATOM 716 C CA . LYS A 1 89 ? -7.046 11.820 15.673 1.00 67.25 89 LYS A CA 1
ATOM 717 C C . LYS A 1 89 ? -7.453 10.655 16.583 1.00 67.25 89 LYS A C 1
ATOM 719 O O . LYS A 1 89 ? -8.484 10.029 16.338 1.00 67.25 89 LYS A O 1
ATOM 724 N N . LYS A 1 90 ? -6.639 10.395 17.612 1.00 61.97 90 LYS A N 1
ATOM 725 C CA . LYS A 1 90 ? -6.955 9.448 18.691 1.00 61.97 90 LYS A CA 1
ATOM 726 C C . LYS A 1 90 ? -8.205 9.871 19.455 1.00 61.97 90 LYS A C 1
ATOM 728 O O . LYS A 1 90 ? -8.342 11.091 19.703 1.00 61.97 90 LYS A O 1
#

Sequence (90 aa):
MLKVDYNNPNKLDKLEEFYLNHDWKTLYKDEETLMVSHEEADTQGYEYNIHTFDNSKAELAIIVSVGATGKVSEAELVNMLKEAKSFIKK

pLDDT: mean 90.5, std 7.9, range [55.5, 97.69]